Protein AF-A0A239LQY7-F1 (afdb_monomer_lite)

Foldseek 3Di:
DLVVLVVCVVVVVFDPPPDSVVLVVVLVVVQVVCCVPVVDGDDPVNSVCCCVPPSNVVRVVNPPDDDPPDDDD

Secondary structure (DSSP, 8-state):
-HHHHHHHHTTTSS-TTS-HHHHHHHHHHHHHHHHHHHSPPP-HHHHHHHIIIIIHHHHHHTTPPP-------

Radius of gyration: 16.08 Å; chains: 1; bounding box: 34×18×54 Å

Structure (mmCIF, N/CA/C/O backbone):
data_AF-A0A239LQY7-F1
#
_entry.id   AF-A0A239LQY7-F1
#
loop_
_atom_site.group_PDB
_atom_site.id
_atom_site.type_symbol
_atom_site.label_atom_id
_atom_site.label_alt_id
_atom_site.label_comp_id
_atom_site.label_asym_id
_atom_site.label_entity_id
_atom_site.label_seq_id
_atom_site.pdbx_PDB_ins_code
_atom_site.Cartn_x
_atom_site.Cartn_y
_atom_site.Cartn_z
_atom_site.occupancy
_atom_site.B_iso_or_equiv
_atom_site.auth_seq_id
_atom_site.auth_comp_id
_atom_site.auth_asym_id
_atom_site.auth_atom_id
_atom_site.pdbx_PDB_model_num
ATOM 1 N N . MET A 1 1 ? -7.518 5.124 -4.750 1.00 50.28 1 MET A N 1
ATOM 2 C CA . MET A 1 1 ? -7.185 4.247 -3.603 1.00 50.28 1 MET A CA 1
ATOM 3 C C . MET A 1 1 ? -7.869 4.671 -2.305 1.00 50.28 1 MET A C 1
ATOM 5 O O . MET A 1 1 ? -8.386 3.784 -1.644 1.00 50.28 1 MET A O 1
ATOM 9 N N . ALA A 1 2 ? -7.970 5.968 -1.976 1.00 56.09 2 ALA A N 1
ATOM 10 C CA . ALA A 1 2 ? -8.623 6.456 -0.746 1.00 56.09 2 ALA A CA 1
ATOM 11 C C . ALA A 1 2 ? -10.012 5.836 -0.457 1.00 56.09 2 ALA A C 1
ATOM 13 O O . ALA A 1 2 ? -10.273 5.380 0.648 1.00 56.09 2 ALA A O 1
ATOM 14 N N . THR A 1 3 ? -10.863 5.687 -1.477 1.00 67.88 3 THR A N 1
ATOM 15 C CA . THR A 1 3 ? -12.233 5.156 -1.329 1.00 67.88 3 THR A CA 1
ATOM 16 C C . THR A 1 3 ? -12.308 3.680 -0.914 1.00 67.88 3 THR A C 1
ATOM 18 O O . THR A 1 3 ? -13.311 3.248 -0.352 1.00 67.88 3 THR A O 1
ATOM 21 N N . ILE A 1 4 ? -1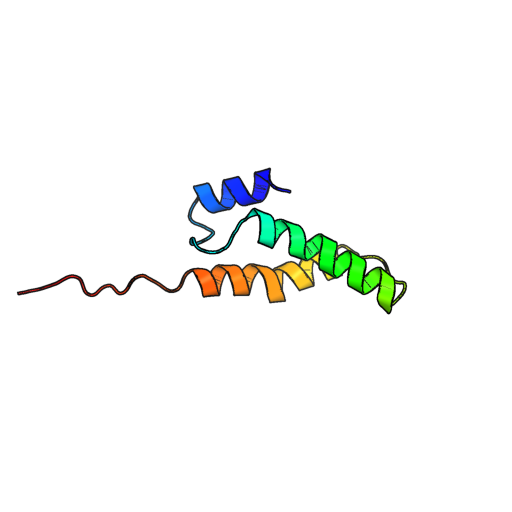1.282 2.875 -1.219 1.00 68.25 4 ILE A N 1
ATOM 22 C CA . ILE A 1 4 ? -11.252 1.452 -0.836 1.00 68.25 4 ILE A CA 1
ATOM 23 C C . ILE A 1 4 ? -10.932 1.332 0.653 1.00 68.25 4 ILE A C 1
ATOM 25 O O . ILE A 1 4 ? -11.551 0.529 1.348 1.00 68.25 4 ILE A O 1
ATOM 29 N N . ILE A 1 5 ? -10.017 2.169 1.140 1.00 60.69 5 ILE A N 1
ATOM 30 C CA . ILE A 1 5 ? -9.560 2.124 2.526 1.00 60.69 5 ILE A CA 1
ATOM 31 C C . ILE A 1 5 ? -10.619 2.717 3.460 1.00 60.69 5 ILE A C 1
ATOM 33 O O . ILE A 1 5 ? -10.933 2.089 4.464 1.00 60.69 5 ILE A O 1
ATOM 37 N N . ASP A 1 6 ? -11.296 3.805 3.070 1.00 64.06 6 ASP A N 1
ATOM 38 C CA . ASP A 1 6 ? -12.462 4.324 3.810 1.00 64.06 6 ASP A CA 1
ATOM 39 C C . ASP A 1 6 ? -13.553 3.261 4.003 1.00 64.06 6 ASP A C 1
ATOM 41 O O . ASP A 1 6 ? -14.145 3.135 5.074 1.00 64.06 6 ASP A O 1
ATOM 45 N N . ARG A 1 7 ? -13.808 2.439 2.976 1.00 66.62 7 ARG A N 1
ATOM 46 C CA . ARG A 1 7 ? -14.790 1.347 3.066 1.00 66.62 7 ARG A CA 1
ATOM 47 C C . ARG A 1 7 ? -14.337 0.194 3.952 1.00 66.62 7 ARG A C 1
ATOM 49 O O . ARG A 1 7 ? -15.200 -0.519 4.457 1.00 66.62 7 ARG A O 1
ATOM 56 N N . ALA A 1 8 ? -13.037 -0.048 4.076 1.00 62.09 8 ALA A N 1
ATOM 57 C CA . ALA A 1 8 ? -12.494 -1.074 4.964 1.00 62.09 8 ALA A CA 1
ATOM 58 C C . ALA A 1 8 ? -12.532 -0.600 6.429 1.00 62.09 8 ALA A C 1
ATOM 60 O O . ALA A 1 8 ? -12.942 -1.353 7.311 1.00 62.09 8 ALA A O 1
ATOM 61 N N . VAL A 1 9 ? -12.247 0.684 6.674 1.00 62.12 9 VAL A N 1
ATOM 62 C CA . VAL A 1 9 ? -12.426 1.333 7.986 1.00 62.12 9 VAL A CA 1
ATOM 63 C C . VAL A 1 9 ? -13.892 1.308 8.416 1.00 62.12 9 VAL A C 1
ATOM 65 O O . VAL A 1 9 ? -14.199 0.879 9.524 1.00 62.12 9 VAL A O 1
ATOM 68 N N . ALA A 1 10 ? -14.820 1.681 7.527 1.00 63.59 10 ALA A N 1
ATOM 69 C CA . ALA A 1 10 ? -16.257 1.679 7.823 1.00 63.59 10 ALA A CA 1
ATOM 70 C C . ALA A 1 10 ? -16.818 0.283 8.165 1.00 63.59 10 ALA A C 1
ATOM 72 O O . ALA A 1 10 ? -17.856 0.182 8.815 1.00 63.59 10 ALA A O 1
ATOM 73 N N . ARG A 1 11 ? -16.143 -0.792 7.737 1.00 68.62 11 ARG A N 1
ATOM 74 C CA . ARG A 1 11 ? -16.499 -2.186 8.049 1.00 68.62 11 ARG A CA 1
ATOM 75 C C . ARG A 1 11 ? -15.834 -2.723 9.319 1.00 68.62 11 ARG A C 1
ATOM 77 O O . ARG A 1 11 ? -16.102 -3.858 9.696 1.00 68.62 11 ARG A O 1
ATOM 84 N N . GLY A 1 12 ? -14.986 -1.929 9.973 1.00 62.88 12 GLY A N 1
ATOM 85 C CA . GLY A 1 12 ? -14.198 -2.370 11.124 1.00 62.88 12 GLY A CA 1
ATOM 86 C C . GLY A 1 12 ? -13.097 -3.373 10.765 1.00 62.88 12 GLY A C 1
ATOM 87 O O . GLY A 1 12 ? -12.553 -4.013 11.657 1.00 62.88 12 GLY A O 1
ATOM 88 N N . GLU A 1 13 ? -12.760 -3.518 9.477 1.00 62.84 13 GLU A N 1
ATOM 89 C CA . GLU A 1 13 ? -11.680 -4.401 9.002 1.00 62.84 13 GLU A CA 1
ATOM 90 C C . GLU A 1 13 ? -10.289 -3.810 9.310 1.00 62.84 13 GLU A C 1
ATOM 92 O O . GLU A 1 13 ? -9.292 -4.527 9.314 1.00 62.84 13 GLU A O 1
ATOM 97 N N . ILE A 1 14 ? -10.220 -2.503 9.585 1.00 60.31 14 ILE A N 1
ATOM 98 C CA . ILE A 1 14 ? -9.013 -1.773 9.980 1.00 60.31 14 ILE A CA 1
ATOM 99 C C . ILE A 1 14 ? -9.266 -1.147 11.352 1.00 60.31 14 ILE A C 1
ATOM 101 O O . ILE A 1 14 ? -10.142 -0.293 11.488 1.00 60.31 14 ILE A O 1
ATOM 105 N N . ALA A 1 15 ? -8.501 -1.554 12.365 1.00 56.09 15 ALA A N 1
ATOM 106 C CA . ALA A 1 15 ? -8.559 -0.923 13.677 1.00 56.09 15 ALA A CA 1
ATOM 107 C C . ALA A 1 15 ? -7.802 0.411 13.667 1.00 56.09 15 ALA A C 1
ATOM 109 O O . ALA A 1 15 ? -6.637 0.487 13.265 1.00 56.09 15 ALA A O 1
ATOM 110 N N . ALA A 1 16 ? -8.462 1.471 14.133 1.00 54.56 16 ALA A N 1
ATOM 111 C CA . ALA A 1 16 ? -7.794 2.725 14.460 1.00 54.56 16 ALA A CA 1
ATOM 112 C C . ALA A 1 16 ? -6.746 2.432 15.554 1.00 54.56 16 ALA A C 1
ATOM 114 O O . ALA A 1 16 ? -7.127 1.922 16.608 1.00 54.56 16 ALA A O 1
ATOM 115 N N . PRO A 1 17 ? -5.445 2.675 15.293 1.00 57.56 17 PRO A N 1
ATOM 116 C CA . PRO A 1 17 ? -4.935 3.981 14.872 1.00 57.56 17 PRO A CA 1
ATOM 117 C C . PRO A 1 17 ? -4.201 3.994 13.517 1.00 57.56 17 PRO A C 1
ATOM 119 O O . PRO A 1 17 ? -3.449 4.929 13.243 1.00 57.56 17 PRO A O 1
ATOM 122 N N . ALA A 1 18 ? -4.375 2.980 12.664 1.00 61.44 18 ALA A N 1
ATOM 123 C CA . ALA A 1 18 ? -3.732 2.969 11.351 1.00 61.44 18 ALA A CA 1
ATOM 124 C C . ALA A 1 18 ? -4.349 4.038 10.430 1.00 61.44 18 ALA A C 1
ATOM 126 O O . ALA A 1 18 ? -5.477 3.863 9.974 1.00 61.44 18 ALA A O 1
ATOM 127 N N . ASP A 1 19 ? -3.618 5.128 10.154 1.00 73.00 19 ASP A N 1
ATOM 128 C CA . ASP A 1 19 ? -4.041 6.180 9.218 1.00 73.00 19 ASP A CA 1
ATOM 129 C C . ASP A 1 19 ? -4.234 5.588 7.804 1.00 73.00 19 ASP A C 1
ATOM 131 O O . ASP A 1 19 ? -3.254 5.219 7.140 1.00 73.00 19 ASP A O 1
ATOM 135 N N . PRO A 1 20 ? -5.483 5.511 7.313 1.00 72.81 20 PRO A N 1
ATOM 136 C CA . PRO A 1 20 ? -5.816 5.001 5.987 1.00 72.81 20 PRO A CA 1
ATOM 137 C C . PRO A 1 20 ? -5.038 5.679 4.860 1.00 72.81 20 PRO A C 1
ATOM 139 O O . PRO A 1 20 ? -4.646 5.027 3.890 1.00 72.81 20 PRO A O 1
ATOM 142 N N . ALA A 1 21 ? -4.814 6.990 4.977 1.00 7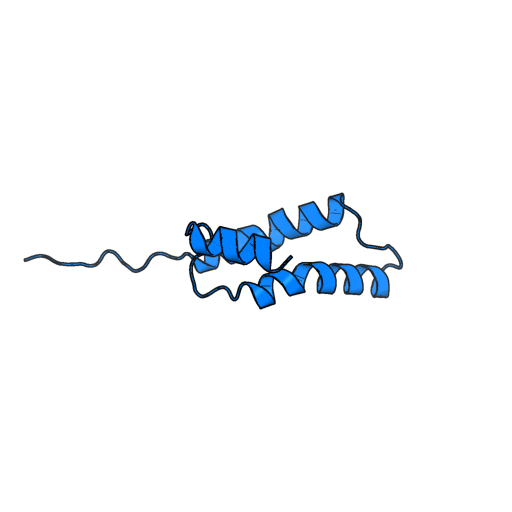9.81 21 ALA A N 1
ATOM 143 C CA . ALA A 1 21 ? -4.131 7.775 3.960 1.00 79.81 21 ALA A CA 1
ATOM 144 C C . ALA A 1 21 ? -2.642 7.424 3.905 1.00 79.81 21 ALA A C 1
ATOM 146 O O . ALA A 1 21 ? -2.093 7.248 2.814 1.00 79.81 21 ALA A O 1
ATOM 147 N N . LEU A 1 22 ? -2.011 7.243 5.069 1.00 80.94 22 LEU A N 1
ATOM 148 C CA . LEU A 1 22 ? -0.630 6.780 5.161 1.00 80.94 22 LEU A CA 1
ATOM 149 C C . LEU A 1 22 ? -0.480 5.376 4.567 1.00 80.94 22 LEU A C 1
ATOM 151 O O . LEU A 1 22 ? 0.414 5.143 3.757 1.00 80.94 22 LEU A O 1
ATOM 155 N N . MET A 1 23 ? -1.397 4.464 4.891 1.00 79.62 23 MET A N 1
ATOM 156 C CA . MET A 1 23 ? -1.382 3.100 4.353 1.00 79.62 23 MET A CA 1
ATOM 157 C C . MET A 1 23 ? -1.551 3.079 2.827 1.00 79.62 23 MET A C 1
ATOM 159 O O . MET A 1 23 ? -0.861 2.329 2.136 1.00 79.62 23 MET A O 1
ATOM 163 N N . ALA A 1 24 ? -2.393 3.963 2.278 1.00 81.88 24 ALA A N 1
ATOM 164 C CA . ALA A 1 24 ? -2.537 4.139 0.831 1.00 81.88 24 ALA A CA 1
ATOM 165 C C . ALA A 1 24 ? -1.241 4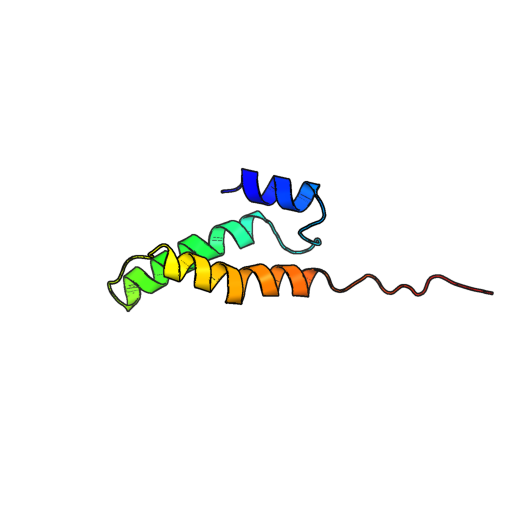.599 0.151 1.00 81.88 24 ALA A C 1
ATOM 167 O O . ALA A 1 24 ? -1.005 4.268 -1.011 1.00 81.88 24 ALA A O 1
ATOM 168 N N . ALA A 1 25 ? -0.436 5.399 0.852 1.00 88.88 25 ALA A N 1
ATOM 169 C CA . ALA A 1 25 ? 0.777 6.004 0.319 1.00 88.88 25 ALA A CA 1
ATOM 170 C C . ALA A 1 25 ? 1.976 5.041 0.310 1.00 88.88 25 ALA A C 1
ATOM 172 O O . ALA A 1 25 ? 2.888 5.212 -0.500 1.00 88.88 25 ALA A O 1
ATOM 173 N N . ILE A 1 26 ? 1.972 4.004 1.154 1.00 88.75 26 ILE A N 1
ATOM 174 C CA . ILE A 1 26 ? 3.080 3.040 1.259 1.00 88.75 26 ILE A CA 1
ATOM 175 C C . ILE A 1 26 ? 3.293 2.281 -0.055 1.00 88.75 26 ILE A C 1
ATOM 177 O O . ILE A 1 26 ? 4.425 2.158 -0.520 1.00 88.75 26 ILE A O 1
ATOM 181 N N . LEU A 1 27 ? 2.219 1.796 -0.681 1.00 88.50 27 LEU A N 1
ATOM 182 C CA . LEU A 1 27 ? 2.315 1.003 -1.907 1.00 88.50 27 LEU A CA 1
ATOM 183 C C . LEU A 1 27 ? 2.984 1.769 -3.073 1.00 88.50 27 LEU A C 1
ATOM 185 O O . LEU A 1 27 ? 3.960 1.257 -3.628 1.00 88.50 27 LEU A O 1
ATOM 189 N N . PRO A 1 28 ? 2.551 2.995 -3.438 1.00 90.06 28 PRO A N 1
ATOM 190 C CA . PRO A 1 28 ? 3.241 3.774 -4.463 1.00 90.06 28 PRO A CA 1
ATOM 191 C C . PRO A 1 28 ? 4.649 4.215 -4.035 1.00 90.06 28 PRO A C 1
ATOM 193 O O . PRO A 1 28 ? 5.532 4.272 -4.889 1.00 90.06 28 PRO A O 1
ATOM 196 N N . ALA A 1 29 ? 4.903 4.470 -2.745 1.00 92.56 29 ALA A N 1
ATOM 197 C CA . ALA A 1 29 ? 6.243 4.811 -2.259 1.00 92.56 29 ALA A CA 1
ATOM 198 C C . ALA A 1 29 ? 7.242 3.656 -2.445 1.00 92.56 29 ALA A C 1
ATOM 200 O O . ALA A 1 29 ? 8.344 3.862 -2.954 1.00 92.56 29 ALA A O 1
ATOM 201 N N . LEU A 1 30 ? 6.845 2.429 -2.098 1.00 91.12 30 LEU A N 1
ATOM 202 C CA . LEU A 1 30 ? 7.665 1.231 -2.293 1.00 91.12 30 LEU A CA 1
ATOM 203 C C . LEU A 1 30 ? 7.844 0.895 -3.776 1.00 91.12 30 LEU A C 1
ATOM 205 O O . LEU A 1 30 ? 8.946 0.541 -4.198 1.00 91.12 30 LEU A O 1
ATOM 209 N N . GLY A 1 31 ? 6.798 1.079 -4.585 1.00 91.69 31 GLY A N 1
ATOM 210 C CA . GLY A 1 31 ? 6.895 0.948 -6.037 1.00 91.69 31 GLY A CA 1
ATOM 211 C C . GLY A 1 31 ? 7.912 1.916 -6.646 1.00 91.69 31 GLY A C 1
ATOM 212 O O . GLY A 1 31 ? 8.755 1.503 -7.443 1.00 91.69 31 GLY A O 1
ATOM 213 N N . LEU A 1 32 ? 7.888 3.185 -6.226 1.00 93.88 32 LEU A N 1
ATOM 214 C CA . LEU A 1 32 ? 8.860 4.187 -6.662 1.00 93.88 32 LEU A CA 1
ATOM 215 C C . LEU A 1 32 ? 10.280 3.856 -6.181 1.00 93.88 32 LEU A C 1
ATOM 217 O O . LEU A 1 32 ? 11.222 3.944 -6.964 1.00 93.88 32 LEU A O 1
ATOM 221 N N . HIS A 1 33 ? 10.444 3.427 -4.927 1.00 93.94 33 HIS A N 1
ATOM 222 C CA . HIS A 1 33 ? 11.735 2.985 -4.398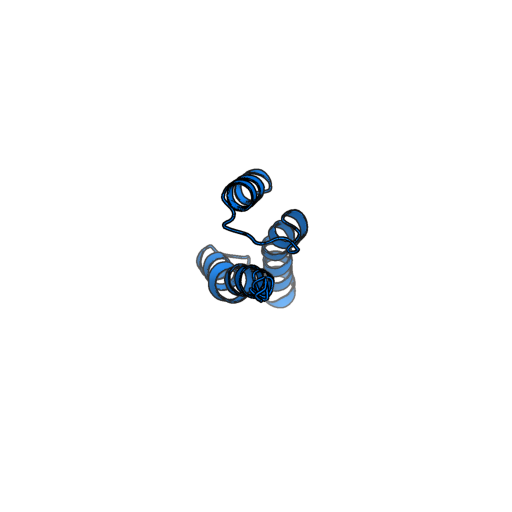 1.00 93.94 33 HIS A CA 1
ATOM 223 C C . HIS A 1 33 ? 12.311 1.824 -5.224 1.00 93.94 33 HIS A C 1
ATOM 225 O O . HIS A 1 33 ? 13.460 1.884 -5.660 1.00 93.94 33 HIS A O 1
ATOM 231 N N . ARG A 1 34 ? 11.515 0.782 -5.503 1.00 90.94 34 ARG A N 1
ATOM 232 C CA . ARG A 1 34 ? 11.948 -0.347 -6.342 1.00 90.94 34 ARG A CA 1
ATOM 233 C C . ARG A 1 34 ? 12.388 0.130 -7.723 1.00 90.94 34 ARG A C 1
ATOM 235 O O . ARG A 1 34 ? 13.460 -0.268 -8.174 1.00 90.94 34 ARG A O 1
ATOM 242 N N . LEU A 1 35 ? 11.623 1.022 -8.349 1.00 92.38 35 LEU A N 1
ATOM 243 C CA . LEU A 1 35 ? 11.975 1.579 -9.651 1.00 92.38 35 LEU A CA 1
ATOM 244 C C . LEU A 1 35 ? 13.312 2.334 -9.613 1.00 92.38 35 LEU A C 1
ATOM 246 O O . LEU A 1 35 ? 14.158 2.100 -10.470 1.00 92.38 35 LEU A O 1
ATOM 250 N N . ILE A 1 36 ? 13.529 3.193 -8.614 1.00 95.50 36 ILE A N 1
ATOM 251 C CA . ILE A 1 36 ? 14.761 3.987 -8.488 1.00 95.50 36 ILE A CA 1
ATOM 252 C C . ILE A 1 36 ? 15.989 3.093 -8.276 1.00 95.50 36 ILE A C 1
ATOM 254 O O . ILE A 1 36 ? 17.017 3.307 -8.912 1.00 95.50 36 ILE A O 1
ATOM 258 N N . PHE A 1 37 ? 15.898 2.099 -7.390 1.00 93.38 37 PHE A N 1
ATOM 259 C CA . PHE A 1 37 ? 17.068 1.321 -6.966 1.00 93.38 37 PHE A CA 1
ATOM 260 C C . PHE A 1 37 ? 17.328 0.061 -7.795 1.00 93.38 37 PHE A C 1
ATOM 262 O O . PHE A 1 37 ? 18.457 -0.422 -7.821 1.00 93.38 37 PHE A O 1
ATOM 269 N N . THR A 1 38 ? 16.312 -0.485 -8.467 1.00 92.38 38 THR A N 1
ATOM 270 C CA . THR A 1 38 ? 16.450 -1.713 -9.273 1.00 92.38 38 THR A CA 1
ATOM 271 C C . THR A 1 38 ? 16.226 -1.485 -10.765 1.00 92.38 38 THR A C 1
ATOM 273 O O 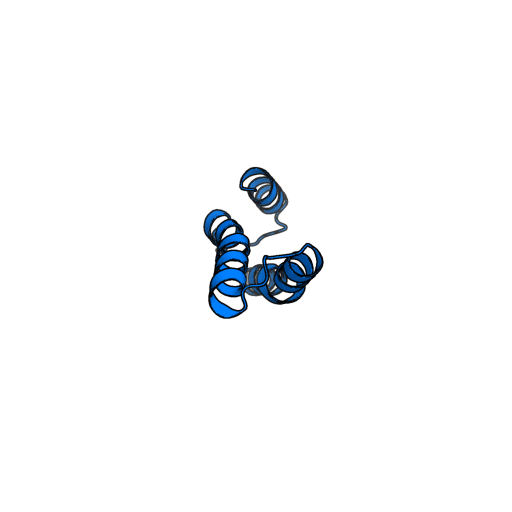. THR A 1 38 ? 16.525 -2.368 -11.562 1.00 92.38 38 THR A O 1
ATOM 276 N N . GLY A 1 39 ? 15.679 -0.330 -11.162 1.00 91.12 39 GLY A N 1
ATOM 277 C CA . GLY A 1 39 ? 15.264 -0.056 -12.541 1.00 91.12 39 GLY A CA 1
ATOM 278 C C . GLY A 1 39 ? 14.015 -0.827 -12.984 1.00 91.12 39 GLY A C 1
ATOM 279 O O . GLY A 1 39 ? 13.529 -0.614 -14.092 1.00 91.12 39 GLY A O 1
ATOM 280 N N . VAL A 1 40 ? 13.473 -1.706 -12.135 1.00 86.50 40 VAL A N 1
ATOM 281 C CA . VAL A 1 40 ? 12.281 -2.509 -12.419 1.00 86.50 40 VAL A CA 1
ATOM 282 C C . VAL A 1 40 ? 11.062 -1.820 -11.816 1.00 86.50 40 VAL A C 1
ATOM 284 O O . VAL A 1 40 ? 11.001 -1.574 -10.610 1.00 86.50 40 VAL A O 1
ATOM 287 N N . GLY A 1 41 ? 10.087 -1.497 -12.666 1.00 81.69 41 GLY A N 1
ATOM 288 C CA . GLY A 1 41 ? 8.821 -0.922 -12.223 1.00 81.69 41 GLY A CA 1
ATOM 289 C C . GLY A 1 41 ? 8.025 -1.883 -11.332 1.00 81.69 41 GLY A C 1
ATOM 290 O O . GLY A 1 41 ? 8.207 -3.098 -11.418 1.00 81.69 41 GLY A O 1
ATOM 291 N N . PRO A 1 42 ? 7.141 -1.365 -10.464 1.00 84.19 42 PRO A N 1
ATOM 292 C CA . PRO A 1 42 ? 6.234 -2.215 -9.707 1.00 84.19 42 PRO A CA 1
ATOM 293 C C . PRO A 1 42 ? 5.327 -2.997 -10.663 1.00 84.19 42 PRO A C 1
ATOM 295 O O . PRO A 1 42 ? 4.730 -2.430 -11.577 1.00 84.19 42 PRO A O 1
ATOM 298 N N . ASP A 1 43 ? 5.225 -4.298 -10.422 1.00 90.44 43 ASP A N 1
ATOM 299 C CA . ASP A 1 43 ? 4.333 -5.219 -11.119 1.00 90.44 43 ASP A CA 1
ATOM 300 C C . ASP A 1 43 ? 3.228 -5.701 -10.149 1.00 90.44 43 ASP A C 1
ATOM 302 O O . ASP A 1 43 ? 3.318 -5.456 -8.937 1.00 90.44 43 ASP A O 1
ATOM 306 N N . PRO A 1 44 ? 2.155 -6.337 -10.652 1.00 91.25 44 PRO A N 1
ATOM 307 C CA . PRO A 1 44 ? 1.071 -6.826 -9.804 1.00 91.25 44 PRO A CA 1
ATOM 308 C C . PRO A 1 44 ? 1.519 -7.823 -8.727 1.00 91.25 44 PRO A C 1
ATOM 310 O O . PRO A 1 44 ? 0.986 -7.781 -7.618 1.00 91.25 44 PRO A O 1
ATOM 313 N N . ASP A 1 45 ? 2.514 -8.667 -9.012 1.00 92.56 45 ASP A N 1
ATOM 314 C CA . ASP A 1 45 ? 3.009 -9.676 -8.068 1.00 92.56 45 ASP A CA 1
ATOM 315 C C . ASP A 1 45 ? 3.751 -9.013 -6.902 1.00 92.56 45 ASP A C 1
ATOM 317 O O . ASP A 1 45 ? 3.579 -9.372 -5.738 1.00 92.56 45 ASP A O 1
ATOM 321 N N . TYR A 1 46 ? 4.520 -7.966 -7.193 1.00 90.56 46 TYR A N 1
ATOM 322 C CA . TYR A 1 46 ? 5.154 -7.127 -6.188 1.00 90.56 46 TYR A CA 1
ATOM 323 C C . TYR A 1 46 ? 4.131 -6.372 -5.346 1.00 90.56 46 TYR A C 1
ATOM 325 O O . TYR A 1 46 ? 4.283 -6.285 -4.128 1.00 90.56 46 TYR A O 1
ATOM 333 N N . ALA A 1 47 ? 3.073 -5.850 -5.969 1.00 90.19 47 ALA A N 1
ATOM 334 C CA . ALA A 1 47 ? 2.000 -5.197 -5.233 1.00 90.19 47 ALA A CA 1
ATOM 335 C C . ALA A 1 47 ? 1.305 -6.172 -4.268 1.00 90.19 47 ALA A C 1
ATOM 337 O O . ALA A 1 47 ? 1.102 -5.821 -3.106 1.00 90.19 47 ALA A O 1
ATOM 338 N N . ALA A 1 48 ? 1.012 -7.398 -4.713 1.00 92.00 48 ALA A N 1
ATOM 339 C CA . ALA A 1 48 ? 0.460 -8.453 -3.864 1.00 92.00 48 ALA A CA 1
ATOM 340 C C . ALA A 1 48 ? 1.410 -8.801 -2.707 1.00 92.00 48 ALA A C 1
ATOM 342 O O . ALA A 1 48 ? 1.001 -8.786 -1.550 1.00 92.00 48 ALA A O 1
ATOM 343 N N . ALA A 1 49 ? 2.705 -8.982 -2.987 1.00 91.56 49 ALA A N 1
ATOM 344 C CA . ALA A 1 49 ? 3.700 -9.277 -1.960 1.00 91.56 49 ALA A CA 1
ATOM 345 C C . ALA A 1 49 ? 3.803 -8.172 -0.893 1.00 91.56 49 ALA A C 1
ATOM 347 O O . ALA A 1 49 ? 3.936 -8.476 0.292 1.00 91.56 49 ALA A O 1
ATOM 348 N N . VAL A 1 50 ? 3.728 -6.897 -1.284 1.00 91.25 50 VAL A N 1
ATOM 349 C CA . VAL A 1 50 ? 3.713 -5.770 -0.336 1.00 91.25 50 VAL A CA 1
ATOM 350 C C . VAL A 1 50 ? 2.425 -5.764 0.491 1.00 91.25 50 VAL A C 1
ATOM 352 O O . VAL A 1 50 ? 2.471 -5.523 1.698 1.00 91.25 50 VAL A O 1
ATOM 355 N N . ILE A 1 51 ? 1.276 -6.043 -0.126 1.00 89.56 51 ILE A N 1
ATOM 356 C CA . ILE A 1 51 ? -0.005 -6.112 0.584 1.00 89.56 51 ILE A CA 1
ATOM 357 C C . ILE A 1 51 ? 0.022 -7.225 1.637 1.00 89.56 51 ILE A C 1
ATOM 359 O O . ILE A 1 51 ? -0.248 -6.953 2.808 1.00 89.56 51 ILE A O 1
ATOM 363 N N . ASP A 1 52 ? 0.412 -8.435 1.245 1.00 90.88 52 ASP A N 1
ATOM 364 C CA . ASP A 1 52 ? 0.345 -9.624 2.096 1.00 90.88 52 ASP A CA 1
ATOM 365 C C . ASP A 1 52 ? 1.389 -9.616 3.214 1.00 90.88 52 ASP A C 1
ATOM 367 O O . ASP A 1 52 ? 1.104 -10.043 4.332 1.00 90.88 52 ASP A O 1
ATOM 371 N N . ASN A 1 53 ? 2.593 -9.105 2.940 1.00 89.69 53 ASN A N 1
ATOM 372 C CA . ASN A 1 53 ? 3.706 -9.182 3.889 1.00 89.69 53 ASN A CA 1
ATOM 373 C C . ASN A 1 53 ? 3.932 -7.896 4.693 1.00 89.69 53 ASN A C 1
ATOM 375 O O . ASN A 1 53 ? 4.639 -7.936 5.698 1.00 89.69 53 ASN A O 1
ATOM 379 N N . VAL A 1 54 ? 3.371 -6.756 4.271 1.00 87.00 54 VAL A N 1
ATOM 380 C CA . VAL A 1 54 ? 3.593 -5.461 4.939 1.00 87.00 54 VAL A CA 1
ATOM 381 C C . VAL A 1 54 ? 2.280 -4.838 5.387 1.00 87.00 54 VAL A C 1
ATOM 383 O O . VAL A 1 54 ? 2.100 -4.593 6.579 1.00 87.00 54 VAL A O 1
ATOM 386 N N . LEU A 1 55 ? 1.353 -4.590 4.458 1.00 84.12 55 LEU A N 1
ATOM 387 C CA . LEU A 1 55 ? 0.147 -3.815 4.762 1.00 84.12 55 LEU A CA 1
ATOM 388 C C . LEU A 1 55 ? -0.829 -4.590 5.652 1.00 84.12 55 LEU A C 1
ATOM 390 O O . LEU A 1 55 ? -1.218 -4.082 6.701 1.00 84.12 55 LEU A O 1
ATOM 394 N N . LEU A 1 56 ? -1.200 -5.821 5.286 1.00 83.31 56 LEU A N 1
ATOM 395 C CA . LEU A 1 56 ? -2.135 -6.633 6.074 1.00 83.31 56 LEU A CA 1
ATOM 396 C C . LEU A 1 56 ? -1.612 -6.935 7.494 1.00 83.31 56 LEU A C 1
ATOM 398 O O . LEU A 1 56 ? -2.368 -6.729 8.452 1.00 83.31 56 LEU A O 1
ATOM 402 N N . PRO A 1 57 ? -0.338 -7.333 7.693 1.00 81.88 57 PRO A N 1
ATOM 403 C 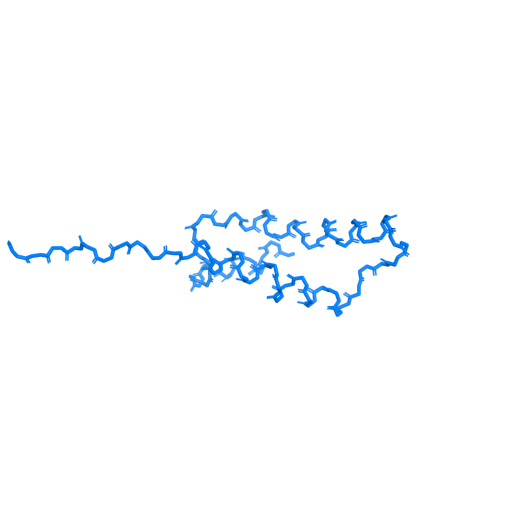CA . PRO A 1 57 ? 0.217 -7.514 9.031 1.00 81.88 57 PRO A CA 1
ATOM 404 C C . PRO A 1 57 ? 0.248 -6.223 9.856 1.00 81.88 57 PRO A C 1
ATOM 406 O O . PRO A 1 57 ? -0.085 -6.257 11.037 1.00 81.88 57 PRO A O 1
ATOM 409 N N . ALA A 1 58 ? 0.589 -5.075 9.257 1.00 80.19 58 ALA A N 1
ATOM 410 C CA . ALA A 1 58 ? 0.622 -3.791 9.964 1.00 80.19 58 ALA A CA 1
ATOM 411 C C . ALA A 1 58 ? -0.774 -3.334 10.423 1.00 80.19 58 ALA A C 1
ATOM 413 O O . ALA A 1 58 ? -0.933 -2.820 11.535 1.00 80.19 58 ALA A O 1
ATOM 414 N N . LEU A 1 59 ? -1.796 -3.565 9.593 1.00 76.69 59 LEU A N 1
ATOM 415 C CA . LEU A 1 59 ? -3.196 -3.313 9.941 1.00 76.69 59 LEU A CA 1
ATOM 416 C C . LEU A 1 59 ? -3.674 -4.249 11.065 1.00 76.69 59 LEU A C 1
ATOM 418 O O . LEU A 1 59 ? -4.338 -3.798 11.994 1.00 76.69 59 LEU A O 1
ATOM 422 N N . SER A 1 60 ? -3.266 -5.521 11.030 1.00 74.62 60 SER A N 1
ATOM 423 C CA . SER A 1 60 ? -3.607 -6.527 12.053 1.00 74.62 60 SER A CA 1
ATOM 424 C C . SER A 1 60 ? -2.872 -6.308 13.385 1.00 74.62 60 SER A C 1
ATOM 426 O O . SER A 1 60 ? -3.393 -6.610 14.455 1.00 74.62 60 SER A O 1
ATOM 428 N N . ALA A 1 61 ? -1.654 -5.764 13.353 1.00 67.56 61 ALA A N 1
ATOM 429 C CA . ALA A 1 61 ? -0.913 -5.383 14.557 1.00 67.56 61 ALA A CA 1
ATOM 430 C C . ALA A 1 61 ? -1.459 -4.091 15.188 1.00 67.56 61 ALA A C 1
ATOM 432 O O . ALA A 1 61 ? -1.361 -3.897 16.395 1.00 67.56 61 ALA A O 1
ATOM 433 N N . SER A 1 62 ? -2.072 -3.218 14.385 1.00 60.41 62 SER A N 1
ATOM 434 C CA . SER A 1 62 ? -2.761 -2.016 14.870 1.00 60.41 62 SER A CA 1
ATOM 435 C C . SER A 1 62 ? -4.089 -2.339 15.569 1.00 60.41 62 SER A C 1
ATOM 437 O O . SER A 1 62 ? -4.605 -1.504 16.305 1.00 60.41 62 SER A O 1
ATOM 439 N N . SER A 1 63 ? -4.622 -3.554 15.388 1.00 56.50 63 SER A N 1
ATOM 440 C CA . SER A 1 63 ? -5.855 -4.034 16.022 1.00 56.50 63 SER A CA 1
ATOM 441 C C . SER A 1 63 ? -5.653 -4.776 17.343 1.00 56.50 63 SER A C 1
ATOM 443 O O . SER A 1 63 ? -6.512 -5.580 17.709 1.00 56.50 63 SER A O 1
ATOM 445 N N . VAL A 1 64 ? -4.542 -4.554 18.062 1.00 51.19 64 VAL A N 1
ATOM 446 C CA . VAL A 1 64 ? -4.381 -5.141 19.404 1.00 51.19 64 VAL A CA 1
ATOM 447 C C . VAL A 1 64 ? -5.593 -4.743 20.261 1.00 51.19 64 VAL A C 1
ATOM 449 O O . VAL A 1 64 ? -5.909 -3.554 20.336 1.00 51.19 64 VAL A O 1
ATOM 452 N N . PRO A 1 65 ? -6.307 -5.712 20.866 1.00 47.56 65 PRO A N 1
ATOM 453 C CA . PRO A 1 65 ? -7.599 -5.455 21.479 1.00 47.56 65 PRO A CA 1
ATOM 454 C C . PRO A 1 65 ? -7.433 -4.578 22.714 1.00 47.56 65 PRO A C 1
ATOM 456 O O . PRO A 1 65 ? -6.567 -4.838 23.550 1.00 47.56 65 PRO A O 1
ATOM 459 N N . GLU A 1 66 ? -8.319 -3.596 22.861 1.00 48.91 66 GLU A N 1
ATOM 460 C CA . GLU A 1 66 ? -8.632 -3.000 24.154 1.00 48.91 66 GLU A CA 1
ATOM 461 C C . GLU A 1 66 ? -8.893 -4.141 25.143 1.00 48.91 66 GLU A C 1
ATOM 463 O O . GLU A 1 66 ? -9.763 -4.995 24.928 1.00 48.91 66 GLU A O 1
ATOM 468 N N . SER A 1 67 ? -8.055 -4.206 26.177 1.00 46.12 67 SER A N 1
ATOM 469 C CA . SER A 1 67 ? -8.149 -5.163 27.264 1.00 46.12 67 SER A CA 1
ATOM 470 C C . SER A 1 67 ? -9.604 -5.303 27.698 1.00 46.12 67 SER A C 1
ATOM 472 O O . SER A 1 67 ? -10.204 -4.364 28.220 1.00 46.12 67 SER A O 1
ATOM 474 N N . ARG A 1 68 ? -10.174 -6.501 27.529 1.00 49.78 68 ARG A N 1
ATOM 475 C CA . ARG A 1 68 ? -11.353 -6.919 28.291 1.00 49.78 68 ARG A CA 1
ATOM 476 C C . ARG A 1 68 ? -10.941 -7.064 29.756 1.00 49.78 68 ARG A C 1
ATOM 478 O O . ARG A 1 68 ? -10.816 -8.171 30.260 1.00 49.78 68 ARG A O 1
ATOM 485 N N . GLU A 1 69 ? -10.737 -5.944 30.430 1.00 47.84 69 GLU A N 1
ATOM 486 C CA . GLU A 1 69 ? -10.721 -5.855 31.885 1.00 47.84 69 GLU A CA 1
ATOM 487 C C . GLU A 1 69 ? -11.853 -4.920 32.318 1.00 47.84 69 GLU A C 1
ATOM 489 O O . GLU A 1 69 ? -11.682 -3.939 33.031 1.00 47.84 69 GLU A O 1
ATOM 494 N N . SER A 1 70 ? -13.063 -5.231 31.845 1.00 51.28 70 SER A N 1
ATOM 495 C CA . SER A 1 70 ? -14.276 -4.808 32.530 1.00 51.28 70 SER A CA 1
ATOM 496 C C . SER A 1 70 ? -14.651 -5.913 33.513 1.00 51.28 70 SER A C 1
ATOM 498 O O . SER A 1 70 ? -15.220 -6.932 33.136 1.00 51.28 70 SER A O 1
ATOM 500 N N . THR A 1 71 ? -14.278 -5.659 34.767 1.00 57.91 71 THR A N 1
ATOM 501 C CA . THR A 1 71 ? -15.186 -5.702 35.921 1.00 57.91 71 THR A CA 1
ATOM 502 C C . THR A 1 71 ? -15.769 -7.064 36.309 1.00 57.91 71 THR A C 1
ATOM 504 O O . THR A 1 71 ? -16.544 -7.651 35.556 1.00 57.91 71 THR A O 1
ATOM 507 N N . ARG A 1 72 ? -15.547 -7.454 37.580 1.00 40.41 72 ARG A N 1
ATOM 508 C CA . ARG A 1 72 ? -16.588 -7.635 38.635 1.00 40.41 72 ARG A CA 1
ATOM 509 C C . ARG A 1 72 ? -16.129 -8.642 39.715 1.00 40.41 72 ARG A C 1
ATOM 511 O O . ARG A 1 72 ? -15.429 -9.581 39.342 1.00 40.41 72 ARG A O 1
ATOM 518 N N . PRO A 1 73 ? -16.592 -8.579 40.986 1.00 56.53 73 PRO A N 1
ATOM 519 C CA . PRO A 1 73 ? -17.409 -7.578 41.695 1.00 56.53 73 PRO A CA 1
ATOM 520 C C . PRO A 1 73 ? -16.660 -6.794 42.784 1.00 56.53 73 PRO A C 1
ATOM 522 O O . PRO A 1 73 ? -15.552 -7.206 43.183 1.00 56.53 73 PRO A O 1
#

Sequence (73 aa):
MATIIDRAVARGEIAAPADPALMAAILPALGLHRLIFTGVGPDPDYAAAVIDNVLLPALSASSVPESRESTRP

InterPro domains:
  IPR011075 Tetracyclin repressor-like, C-terminal domain [PF16859] (1-54)
  IPR036271 Tetracyclin repressor-like, C-terminal domain superfamily [SSF48498] (2-58)

pLDDT: mean 74.67, std 16.02, range [40.41, 95.5]

Organism: NCBI:txid106412